Protein AF-A0A7S0FGJ4-F1 (afdb_monomer)

Organism: NCBI:txid73915

Nearest PDB structures (foldseek):
  1m94-assembly1_A  TM=7.838E-01  e=2.781E-03  Saccharomyces cerevisiae
  3vdz-assembly2_B  TM=6.943E-01  e=4.130E-03  unclassified
  4dwf-assembly2_B  TM=7.292E-01  e=1.039E-02  Homo sapiens
  2mw5-assembly1_A  TM=7.293E-01  e=1.039E-02  Homo sapiens
  5xqm-assembly1_A  TM=6.511E-01  e=1.039E-02  Caenorhabditis elegans

Sequence (110 aa):
GQPGRPARAAGALLSAMGHAVSSRRVRQTKVPTPEVRLVSGRPVEADFSAISCIADIRRQVGTALDLPPDRVGLLSSSGAEIRDCSTPRACTGLVTVHILPDPREATLAT

Solvent-accessible surface area (backbone atoms only — not comparable to full-atom values): 7109 Å² total; per-residue (Å²): 132,89,78,90,84,89,82,85,88,79,90,81,78,90,79,84,77,74,79,74,76,74,74,73,73,68,75,73,69,77,67,68,70,52,48,43,22,36,77,86,68,47,74,58,81,59,88,64,88,80,63,84,46,42,56,51,50,32,43,42,52,10,62,62,67,80,41,60,38,89,31,41,43,43,22,24,78,86,69,45,78,56,49,66,87,45,61,63,71,65,48,59,44,52,28,37,34,44,78,48,75,59,73,69,64,64,63,76,76,114

Radius of gyration: 28.16 Å; Cα contacts (8 Å, |Δi|>4): 124; chains: 1; bounding box: 67×93×24 Å

pLDDT: mean 71.95, std 17.99, range [36.09, 92.94]

Structure (mmCIF, N/CA/C/O backbone):
data_AF-A0A7S0FGJ4-F1
#
_entry.id   AF-A0A7S0FGJ4-F1
#
loop_
_atom_site.group_PDB
_atom_site.id
_atom_site.type_symbol
_atom_site.label_atom_id
_atom_site.label_alt_id
_atom_site.label_comp_id
_atom_site.label_asym_id
_atom_site.label_entity_id
_atom_site.label_seq_id
_atom_site.pdbx_PDB_ins_code
_atom_site.Cartn_x
_atom_site.Cartn_y
_atom_site.Cartn_z
_atom_site.occupancy
_atom_site.B_iso_or_equiv
_atom_site.auth_seq_id
_atom_site.auth_comp_id
_atom_site.auth_asym_id
_atom_site.auth_atom_id
_atom_site.pdbx_PDB_model_num
ATOM 1 N N . GLY A 1 1 ? 26.141 -81.359 -7.008 1.00 36.09 1 GLY A N 1
ATOM 2 C CA . GLY A 1 1 ? 26.802 -80.975 -5.753 1.00 36.09 1 GLY A CA 1
ATOM 3 C C . GLY A 1 1 ? 28.052 -80.193 -6.073 1.00 36.09 1 GLY A C 1
ATOM 4 O O . GLY A 1 1 ? 28.780 -80.675 -6.920 1.00 36.09 1 GLY A O 1
ATOM 5 N N . GLN A 1 2 ? 28.238 -79.057 -5.378 1.00 47.53 2 GLN A N 1
ATOM 6 C CA . GLN A 1 2 ? 29.512 -78.392 -5.026 1.00 47.53 2 GLN A CA 1
ATOM 7 C C . GLN A 1 2 ? 30.522 -78.044 -6.158 1.00 47.53 2 GLN A C 1
ATOM 9 O O . GLN A 1 2 ? 30.433 -78.565 -7.258 1.00 47.53 2 GLN A O 1
ATOM 14 N N . PRO A 1 3 ? 31.592 -77.270 -5.889 1.00 54.31 3 PRO A N 1
ATOM 15 C CA . PRO A 1 3 ? 31.717 -76.080 -5.028 1.00 54.31 3 PRO A CA 1
ATOM 16 C C . PRO A 1 3 ? 32.663 -74.995 -5.613 1.00 54.31 3 PRO A C 1
ATOM 18 O O . PRO A 1 3 ? 33.539 -75.300 -6.408 1.00 54.31 3 PRO A O 1
ATOM 21 N N . GLY A 1 4 ? 32.602 -73.776 -5.055 1.00 41.91 4 GLY A N 1
ATOM 22 C CA . GLY A 1 4 ? 33.768 -72.886 -4.854 1.00 41.91 4 GLY A CA 1
ATOM 23 C C . GLY A 1 4 ? 34.412 -72.269 -6.108 1.00 41.91 4 GLY A C 1
ATOM 24 O O . GLY A 1 4 ? 34.268 -72.746 -7.215 1.00 41.91 4 GLY A O 1
ATOM 25 N N . ARG A 1 5 ? 35.192 -71.195 -6.052 1.00 52.81 5 ARG A N 1
ATOM 26 C CA . ARG A 1 5 ? 35.635 -70.233 -5.030 1.00 52.81 5 ARG A CA 1
ATOM 27 C C . ARG A 1 5 ? 36.378 -69.114 -5.840 1.00 52.81 5 ARG A C 1
ATOM 29 O O . ARG A 1 5 ? 36.368 -69.176 -7.064 1.00 52.81 5 ARG A O 1
ATOM 36 N N . PRO A 1 6 ? 36.955 -68.058 -5.235 1.00 61.06 6 PRO A N 1
ATOM 37 C CA . PRO A 1 6 ? 36.854 -66.673 -5.710 1.00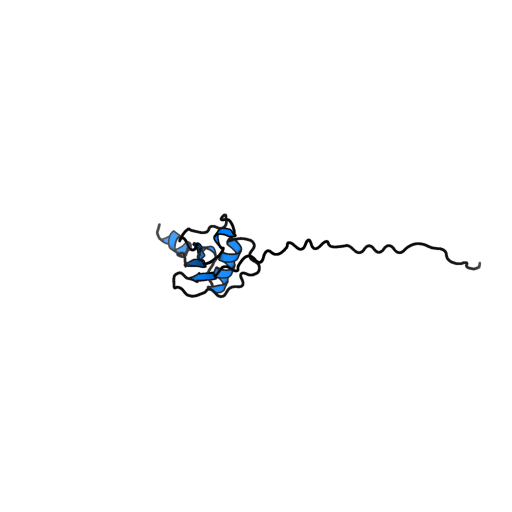 61.06 6 PRO A CA 1
ATOM 38 C C . PRO A 1 6 ? 38.142 -66.107 -6.346 1.00 61.06 6 PRO A C 1
ATOM 40 O O . PRO A 1 6 ? 39.231 -66.604 -6.080 1.00 61.06 6 PRO A O 1
ATOM 43 N N . ALA A 1 7 ? 38.042 -64.974 -7.055 1.00 50.75 7 ALA A N 1
ATOM 44 C CA . ALA A 1 7 ? 39.149 -64.023 -7.265 1.00 50.75 7 ALA A CA 1
ATOM 45 C C . ALA A 1 7 ? 38.579 -62.656 -7.703 1.00 50.75 7 ALA A C 1
ATOM 47 O O . ALA A 1 7 ? 37.896 -62.556 -8.711 1.00 50.75 7 ALA A O 1
ATOM 48 N N . ARG A 1 8 ? 38.606 -61.654 -6.817 1.00 44.62 8 ARG A N 1
ATOM 49 C CA . ARG A 1 8 ? 39.545 -60.511 -6.824 1.00 44.62 8 ARG A CA 1
ATOM 50 C C . ARG A 1 8 ? 39.386 -59.532 -8.002 1.00 44.62 8 ARG A C 1
ATOM 52 O O . ARG A 1 8 ? 39.930 -59.732 -9.073 1.00 44.62 8 ARG A O 1
ATOM 59 N N . ALA A 1 9 ? 38.699 -58.436 -7.668 1.00 48.84 9 ALA A N 1
ATOM 60 C CA . ALA A 1 9 ? 39.068 -57.029 -7.859 1.00 48.84 9 ALA A CA 1
ATOM 61 C C . ALA A 1 9 ? 39.667 -56.578 -9.201 1.00 48.84 9 ALA A C 1
ATOM 63 O O . ALA A 1 9 ? 40.822 -56.862 -9.488 1.00 48.84 9 ALA A O 1
ATOM 64 N N . ALA A 1 10 ? 38.962 -55.667 -9.875 1.00 44.50 10 ALA A N 1
ATOM 65 C CA . ALA A 1 10 ? 39.575 -54.502 -10.508 1.00 44.50 10 ALA A CA 1
ATOM 66 C C . ALA A 1 10 ? 38.501 -53.450 -10.814 1.00 44.50 10 ALA A C 1
ATOM 68 O O . ALA A 1 10 ? 37.536 -53.752 -11.501 1.00 44.50 10 ALA A O 1
ATOM 69 N N . GLY A 1 11 ? 38.711 -52.243 -10.279 1.00 39.34 11 GLY A N 1
ATOM 70 C CA . GLY A 1 11 ? 38.356 -50.953 -10.873 1.00 39.34 11 GLY A CA 1
ATOM 71 C C . GLY A 1 11 ? 36.920 -50.713 -11.341 1.00 39.34 11 GLY A C 1
ATOM 72 O O . GLY A 1 11 ? 36.474 -51.291 -12.317 1.00 39.34 11 GLY A O 1
ATOM 73 N N . ALA A 1 12 ? 36.273 -49.698 -10.773 1.00 44.88 12 ALA A N 1
ATOM 74 C CA . ALA A 1 12 ? 35.962 -48.503 -11.559 1.00 44.88 12 ALA A CA 1
ATOM 75 C C . ALA A 1 12 ? 35.233 -47.459 -10.706 1.00 44.88 12 ALA A C 1
ATOM 77 O O . ALA A 1 12 ? 34.106 -47.654 -10.272 1.00 44.88 12 ALA A O 1
ATOM 78 N N . LEU A 1 13 ? 35.932 -46.337 -10.541 1.00 46.66 13 LEU A N 1
ATOM 79 C CA . LEU A 1 13 ? 35.427 -44.981 -10.735 1.00 46.66 13 LEU A CA 1
ATOM 80 C C . LEU A 1 13 ? 34.270 -44.514 -9.841 1.00 46.66 13 LEU A C 1
ATOM 82 O O . LEU A 1 13 ? 33.091 -44.768 -10.075 1.00 46.66 13 LEU A O 1
ATOM 86 N N . LEU A 1 14 ? 34.670 -43.670 -8.885 1.00 49.66 14 LEU A N 1
ATOM 87 C CA . LEU A 1 14 ? 33.891 -42.547 -8.376 1.00 49.66 14 LEU A CA 1
ATOM 88 C C . LEU A 1 14 ? 32.995 -41.956 -9.480 1.00 49.66 14 LEU A C 1
ATOM 90 O O . LEU A 1 14 ? 33.497 -41.406 -10.457 1.00 49.66 14 LEU A O 1
ATOM 94 N N . SER A 1 15 ? 31.681 -41.971 -9.277 1.00 47.88 15 SER A N 1
ATOM 95 C CA . SER A 1 15 ? 30.788 -40.986 -9.889 1.00 47.88 15 SER A CA 1
ATOM 96 C C . SER A 1 15 ? 30.138 -40.180 -8.782 1.00 47.88 15 SER A C 1
ATOM 98 O O . SER A 1 15 ? 29.051 -40.468 -8.288 1.00 47.88 15 SER A O 1
ATOM 100 N N . ALA A 1 16 ? 30.883 -39.156 -8.377 1.00 50.88 16 ALA A N 1
ATOM 101 C CA . ALA A 1 16 ? 30.368 -38.004 -7.674 1.00 50.88 16 ALA A CA 1
ATOM 102 C C . ALA A 1 16 ? 29.411 -37.258 -8.614 1.00 50.88 16 ALA A C 1
ATOM 104 O O . ALA A 1 16 ? 29.830 -36.417 -9.402 1.00 50.88 16 ALA A O 1
ATOM 105 N N . MET A 1 17 ? 28.116 -37.549 -8.535 1.00 48.12 17 MET A N 1
ATOM 106 C CA . MET A 1 17 ? 27.091 -36.634 -9.035 1.00 48.12 17 MET A CA 1
ATOM 107 C C . MET A 1 17 ? 26.644 -35.749 -7.879 1.00 48.12 17 MET A C 1
ATOM 109 O O . MET A 1 17 ? 25.567 -35.896 -7.307 1.00 48.12 17 MET A O 1
ATOM 113 N N . GLY A 1 18 ? 27.527 -34.812 -7.531 1.00 40.94 18 GLY A N 1
ATOM 114 C CA . GLY A 1 18 ? 27.107 -33.587 -6.878 1.00 40.94 18 GLY A CA 1
ATOM 115 C C . GLY A 1 18 ? 26.194 -32.851 -7.849 1.00 40.94 18 GLY A C 1
ATOM 116 O O . GLY A 1 18 ? 26.666 -32.255 -8.815 1.00 40.94 18 GLY A O 1
ATOM 117 N N . HIS A 1 19 ? 24.886 -32.907 -7.605 1.00 41.34 19 HIS A N 1
ATOM 118 C CA . HIS A 1 19 ? 23.964 -31.924 -8.149 1.00 41.34 19 HIS A CA 1
ATOM 119 C C . HIS A 1 19 ? 24.392 -30.571 -7.586 1.00 41.34 19 HIS A C 1
ATOM 121 O O . HIS A 1 19 ? 24.003 -30.170 -6.490 1.00 41.34 19 HIS A O 1
ATOM 127 N N . ALA A 1 20 ? 25.238 -29.877 -8.343 1.00 43.50 20 ALA A N 1
ATOM 128 C CA . ALA A 1 20 ? 25.414 -28.451 -8.222 1.00 43.50 20 ALA A CA 1
ATOM 129 C C . ALA A 1 20 ? 24.065 -27.823 -8.582 1.00 43.50 20 ALA A C 1
ATOM 131 O O . ALA A 1 20 ? 23.815 -27.442 -9.725 1.00 43.50 20 ALA A O 1
ATOM 132 N N . VAL A 1 21 ? 23.175 -27.732 -7.591 1.00 48.62 21 VAL A N 1
ATOM 133 C CA . VAL A 1 21 ? 22.164 -26.686 -7.567 1.00 48.62 21 VAL A CA 1
ATOM 134 C C . VAL A 1 21 ? 22.972 -25.402 -7.599 1.00 48.62 21 VAL A C 1
ATOM 136 O O . VAL A 1 21 ? 23.505 -24.932 -6.595 1.00 48.62 21 VAL A O 1
ATOM 139 N N . SER A 1 22 ? 23.1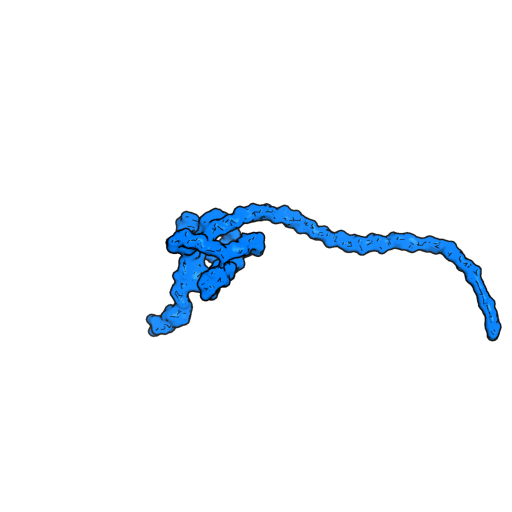54 -24.893 -8.814 1.00 40.22 22 SER A N 1
ATOM 140 C CA . SER A 1 22 ? 23.569 -23.531 -9.054 1.00 40.22 22 SER A CA 1
ATOM 141 C C . SER A 1 22 ? 22.427 -22.686 -8.516 1.00 40.22 22 SER A C 1
ATOM 143 O O . SER A 1 22 ? 21.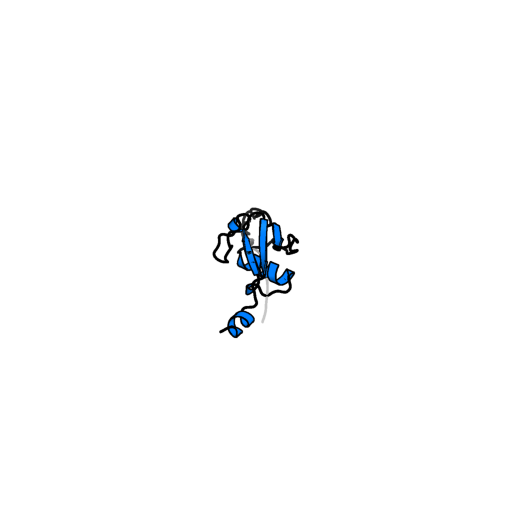504 -22.306 -9.234 1.00 40.22 22 SER A O 1
ATOM 145 N N . SER A 1 23 ? 22.463 -22.452 -7.204 1.00 43.53 23 SER A N 1
ATOM 146 C CA . SER A 1 23 ? 21.806 -21.336 -6.562 1.00 43.53 23 SER A CA 1
ATOM 147 C C . SER A 1 23 ? 22.420 -20.127 -7.232 1.00 43.53 23 SER A C 1
ATOM 149 O O . SER A 1 23 ? 23.443 -19.600 -6.790 1.00 43.53 23 SER A O 1
ATOM 151 N N . ARG A 1 24 ? 21.852 -19.753 -8.381 1.00 40.53 24 ARG A N 1
ATOM 152 C CA . ARG A 1 24 ? 22.072 -18.476 -9.026 1.00 40.53 24 ARG A CA 1
ATOM 153 C C . ARG A 1 24 ? 21.741 -17.497 -7.915 1.00 40.53 24 ARG A C 1
ATOM 155 O O . ARG A 1 24 ? 20.571 -17.249 -7.641 1.00 40.53 24 ARG A O 1
ATOM 162 N N . ARG A 1 25 ? 22.780 -17.041 -7.200 1.00 46.50 25 ARG A N 1
ATOM 163 C CA . ARG A 1 25 ? 22.734 -15.887 -6.317 1.00 46.50 25 ARG A CA 1
ATOM 164 C C . ARG A 1 25 ? 22.298 -14.780 -7.251 1.00 46.50 25 ARG A C 1
ATOM 166 O O . ARG A 1 25 ? 23.127 -14.112 -7.868 1.00 46.50 25 ARG A O 1
ATOM 173 N N . VAL A 1 26 ? 20.984 -14.636 -7.404 1.00 53.91 26 VAL A N 1
ATOM 174 C CA . VAL A 1 26 ? 20.373 -13.358 -7.685 1.00 53.91 26 VAL A CA 1
ATOM 175 C C . VAL A 1 26 ? 21.025 -12.508 -6.624 1.00 53.91 26 VAL A C 1
ATOM 177 O O . VAL A 1 26 ? 20.832 -12.744 -5.431 1.00 53.91 26 VAL A O 1
ATOM 180 N N . ARG A 1 27 ? 21.978 -11.676 -7.053 1.00 45.75 27 ARG A N 1
ATOM 181 C CA . ARG A 1 27 ? 22.485 -10.596 -6.233 1.00 45.75 27 ARG A CA 1
ATOM 182 C C . ARG A 1 27 ? 21.207 -9.911 -5.813 1.00 45.75 27 ARG A C 1
ATOM 184 O O . ARG A 1 27 ? 20.575 -9.273 -6.649 1.00 45.75 27 ARG A O 1
ATOM 191 N N . GLN A 1 28 ? 20.759 -10.212 -4.600 1.00 45.25 28 GLN A N 1
ATOM 192 C CA . GLN A 1 28 ? 19.586 -9.627 -4.006 1.00 45.25 28 GLN A CA 1
ATOM 193 C C . GLN A 1 28 ? 20.051 -8.197 -3.819 1.00 45.25 28 GLN A C 1
ATOM 195 O O . GLN A 1 28 ? 20.727 -7.858 -2.851 1.00 45.25 28 GLN A O 1
ATOM 200 N N . THR A 1 29 ? 19.890 -7.408 -4.881 1.00 43.78 29 THR A N 1
ATOM 201 C CA . THR A 1 29 ? 20.033 -5.971 -4.858 1.00 43.78 29 THR A CA 1
ATOM 202 C C . THR A 1 29 ? 19.065 -5.604 -3.773 1.00 43.78 29 THR A C 1
ATOM 204 O O . THR A 1 29 ? 17.866 -5.758 -3.984 1.00 43.78 29 THR A O 1
ATOM 207 N N . LYS A 1 30 ? 19.605 -5.333 -2.582 1.00 49.62 30 LYS A N 1
ATOM 208 C CA . LYS A 1 30 ? 18.872 -4.972 -1.381 1.00 49.62 30 LYS A CA 1
ATOM 209 C C . LYS A 1 30 ? 17.973 -3.824 -1.805 1.00 49.62 30 LYS A C 1
ATOM 211 O O . LYS A 1 30 ? 18.440 -2.691 -1.906 1.00 49.62 30 LYS A O 1
ATOM 216 N N . VAL A 1 31 ? 16.748 -4.153 -2.211 1.00 54.56 31 VAL A N 1
ATOM 217 C CA . VAL A 1 31 ? 15.775 -3.159 -2.629 1.00 54.56 31 VAL A CA 1
ATOM 218 C C . VAL A 1 31 ? 15.597 -2.333 -1.367 1.00 54.56 31 VAL A C 1
ATOM 220 O O . VAL A 1 31 ? 15.395 -2.928 -0.304 1.00 54.56 31 VAL A O 1
ATOM 223 N N . PRO A 1 32 ? 15.831 -1.013 -1.423 1.00 62.38 32 PRO A N 1
ATOM 224 C CA . PRO A 1 32 ? 15.685 -0.186 -0.243 1.00 62.38 32 PRO A CA 1
ATOM 225 C C . PRO A 1 32 ? 14.289 -0.441 0.315 1.00 62.38 32 PRO A C 1
ATOM 227 O O . PRO A 1 32 ? 13.305 -0.316 -0.415 1.00 62.38 32 PRO A O 1
ATOM 230 N N . THR A 1 33 ? 14.238 -0.894 1.566 1.00 67.62 33 THR A N 1
ATOM 231 C CA . THR A 1 33 ? 12.988 -1.230 2.236 1.00 67.62 33 THR A CA 1
ATOM 232 C C . THR A 1 33 ? 12.083 0.001 2.178 1.00 67.62 33 THR A C 1
ATOM 234 O O . THR A 1 33 ? 12.532 1.075 2.590 1.00 67.62 33 THR A O 1
ATOM 237 N N . PRO A 1 34 ? 10.865 -0.104 1.621 1.00 75.75 34 PRO A N 1
ATOM 238 C CA . PRO A 1 34 ? 9.940 1.019 1.586 1.00 75.75 34 PRO A CA 1
ATOM 239 C C . PRO A 1 34 ? 9.622 1.483 3.009 1.00 75.75 34 PRO A C 1
ATOM 241 O O . PRO A 1 34 ? 9.347 0.663 3.885 1.00 75.75 34 PRO A O 1
ATOM 244 N N . GLU A 1 35 ? 9.631 2.794 3.236 1.00 85.25 35 GLU A N 1
ATOM 245 C CA . GLU A 1 35 ? 9.088 3.373 4.463 1.00 85.25 35 GLU A CA 1
ATOM 246 C C . GLU A 1 35 ? 7.580 3.507 4.267 1.00 85.25 35 GLU A C 1
ATOM 248 O O . GLU A 1 35 ? 7.111 4.390 3.550 1.00 85.25 35 GLU A O 1
ATOM 253 N N . VAL A 1 36 ? 6.812 2.595 4.856 1.00 86.31 36 VAL A N 1
ATOM 254 C CA . VAL A 1 36 ? 5.357 2.570 4.698 1.00 86.31 36 VAL A CA 1
ATOM 255 C C . VAL A 1 36 ? 4.693 3.239 5.894 1.00 86.31 36 VAL A C 1
ATOM 257 O O . VAL A 1 36 ? 4.921 2.864 7.046 1.00 86.31 36 VAL A O 1
ATOM 260 N N . ARG A 1 37 ? 3.858 4.245 5.631 1.00 89.56 37 ARG A N 1
ATOM 261 C CA . ARG A 1 37 ? 3.168 5.026 6.666 1.00 89.56 37 ARG A CA 1
ATOM 262 C C . ARG A 1 37 ? 1.713 5.223 6.307 1.00 89.56 37 ARG A C 1
ATOM 264 O O . ARG A 1 37 ? 1.389 5.433 5.149 1.00 89.56 37 ARG A O 1
ATOM 271 N N . LEU A 1 38 ? 0.838 5.234 7.298 1.00 87.12 38 LEU A N 1
ATOM 272 C CA . LEU A 1 38 ? -0.542 5.673 7.129 1.00 87.12 38 LEU A CA 1
ATOM 273 C C . LEU A 1 38 ? -0.599 7.162 6.765 1.00 87.12 38 LEU A C 1
ATOM 275 O O . LEU A 1 38 ? 0.287 7.935 7.130 1.00 87.12 38 LEU A O 1
ATOM 279 N N . VAL A 1 39 ? -1.698 7.589 6.142 1.00 86.00 39 VAL A N 1
ATOM 280 C CA . VAL A 1 39 ? -2.020 9.013 5.924 1.00 86.00 39 VAL A CA 1
ATOM 281 C C . VAL A 1 39 ? -2.040 9.817 7.232 1.00 86.00 39 VAL A C 1
ATOM 283 O O . VAL A 1 39 ? -1.755 11.009 7.241 1.00 86.00 39 VAL A O 1
ATOM 286 N N . SER A 1 40 ? -2.286 9.150 8.365 1.00 83.12 40 SER A N 1
ATOM 287 C CA . SER A 1 40 ? -2.178 9.724 9.712 1.00 83.12 40 SER A CA 1
ATOM 288 C C . SER A 1 40 ? -0.732 9.967 10.177 1.00 83.12 40 SER A C 1
ATOM 290 O O . SER A 1 40 ? -0.517 10.428 11.295 1.00 83.12 40 SER A O 1
ATOM 292 N N . GLY A 1 41 ? 0.269 9.620 9.362 1.00 81.75 41 GLY A N 1
ATOM 293 C CA . GLY A 1 41 ? 1.696 9.736 9.662 1.00 81.75 41 GLY A CA 1
ATOM 294 C C . GLY A 1 41 ? 2.264 8.596 10.512 1.00 81.75 41 GLY A C 1
ATOM 295 O O . GLY A 1 41 ? 3.475 8.561 10.750 1.00 81.75 41 GLY A O 1
ATOM 296 N N . ARG A 1 42 ? 1.438 7.645 10.963 1.00 85.06 42 ARG A N 1
ATOM 297 C CA . ARG A 1 42 ? 1.896 6.492 11.754 1.00 85.06 42 ARG A CA 1
ATOM 298 C C . ARG A 1 42 ? 2.623 5.473 10.865 1.00 85.06 42 ARG A C 1
ATOM 300 O O . ARG A 1 42 ? 2.102 5.163 9.794 1.00 85.06 42 ARG A O 1
ATOM 307 N N . PRO A 1 43 ? 3.797 4.958 11.267 1.00 86.62 43 PRO A N 1
ATOM 308 C CA . PRO A 1 43 ? 4.463 3.891 10.527 1.00 86.62 43 PRO A CA 1
ATOM 309 C C . PRO A 1 43 ? 3.639 2.599 10.578 1.00 86.62 43 PRO A C 1
ATOM 311 O O . PRO A 1 43 ? 2.961 2.336 11.571 1.00 86.62 43 PRO A O 1
ATOM 314 N N . VAL A 1 44 ? 3.694 1.813 9.504 1.00 86.62 44 VAL A N 1
ATOM 315 C CA . VAL A 1 44 ? 3.110 0.468 9.454 1.00 86.62 44 VAL A CA 1
ATOM 316 C C . VAL A 1 44 ? 4.218 -0.541 9.730 1.00 86.62 44 VAL A C 1
ATOM 318 O O . VAL A 1 44 ? 5.179 -0.634 8.967 1.00 86.62 44 VAL A O 1
ATOM 321 N N . GLU A 1 45 ? 4.090 -1.292 10.820 1.00 83.00 45 GLU A N 1
ATOM 322 C CA . GLU A 1 45 ? 5.036 -2.351 11.174 1.00 83.00 45 GLU A CA 1
ATOM 323 C C . GLU A 1 45 ? 4.728 -3.613 10.359 1.00 83.00 45 GLU A C 1
ATOM 325 O O . GLU A 1 45 ? 3.836 -4.388 10.693 1.00 83.00 45 GLU A O 1
ATOM 330 N N . ALA A 1 46 ? 5.451 -3.806 9.255 1.00 81.56 46 ALA A N 1
ATOM 331 C CA . ALA A 1 46 ? 5.338 -4.987 8.405 1.00 81.56 46 ALA A CA 1
ATOM 332 C C . ALA A 1 46 ? 6.702 -5.385 7.819 1.00 81.56 46 ALA A C 1
ATOM 334 O O . ALA A 1 46 ? 7.571 -4.541 7.590 1.00 81.56 46 ALA A O 1
ATOM 335 N N . ASP A 1 47 ? 6.897 -6.687 7.582 1.00 80.62 47 ASP A N 1
ATOM 336 C CA . ASP A 1 47 ? 8.158 -7.207 7.045 1.00 80.62 47 ASP A CA 1
ATOM 337 C C . ASP A 1 47 ? 8.216 -7.108 5.521 1.00 80.62 47 ASP A C 1
ATOM 339 O O . ASP A 1 47 ? 7.835 -8.015 4.788 1.00 80.62 47 ASP A O 1
ATOM 343 N N . PHE A 1 48 ? 8.787 -6.014 5.042 1.00 78.19 48 PHE A N 1
ATOM 344 C CA . PHE A 1 48 ? 8.909 -5.724 3.618 1.00 78.19 48 PHE A CA 1
ATOM 345 C C . PHE A 1 48 ? 10.110 -6.404 2.927 1.00 78.19 48 PHE A C 1
ATOM 347 O O . PHE A 1 48 ? 10.436 -6.105 1.776 1.00 78.19 48 PHE A O 1
ATOM 354 N N . SER A 1 49 ? 10.783 -7.326 3.619 1.00 70.94 49 SER A N 1
ATOM 355 C CA . SER A 1 49 ? 12.063 -7.919 3.213 1.00 70.94 49 SER A CA 1
ATOM 356 C C . SER A 1 49 ? 11.961 -8.877 2.016 1.00 70.94 49 SER A C 1
ATOM 358 O O . SER A 1 49 ? 12.942 -9.074 1.296 1.00 70.94 49 SER A O 1
ATOM 360 N N . ALA A 1 50 ? 10.782 -9.464 1.785 1.00 69.19 50 ALA A N 1
ATOM 361 C CA . ALA A 1 50 ? 10.535 -10.476 0.751 1.00 69.19 50 ALA A CA 1
ATOM 362 C C . ALA A 1 50 ? 9.567 -10.019 -0.359 1.00 69.19 50 ALA A C 1
ATOM 364 O O . ALA A 1 50 ? 8.956 -10.845 -1.038 1.00 69.19 50 ALA A O 1
ATOM 365 N N . ILE A 1 51 ? 9.409 -8.710 -0.557 1.00 73.94 51 ILE A N 1
ATOM 366 C CA . ILE A 1 51 ? 8.452 -8.184 -1.533 1.00 73.94 51 ILE A CA 1
ATOM 367 C C . ILE A 1 51 ? 8.960 -8.365 -2.955 1.00 73.94 51 ILE A C 1
ATOM 369 O O . ILE A 1 51 ? 10.015 -7.849 -3.327 1.00 73.94 51 ILE A O 1
ATOM 373 N N . SER A 1 52 ? 8.145 -9.035 -3.769 1.00 71.25 52 SER A N 1
ATOM 374 C CA . SER A 1 52 ? 8.394 -9.196 -5.203 1.00 71.25 52 SER A CA 1
ATOM 375 C C . SER A 1 52 ? 7.488 -8.306 -6.059 1.00 71.25 52 SER A C 1
ATOM 377 O O . SER A 1 52 ? 7.871 -7.931 -7.168 1.00 71.25 52 SER A O 1
ATOM 379 N N . CYS A 1 53 ? 6.306 -7.930 -5.559 1.00 79.44 53 CYS A N 1
ATOM 380 C CA . CYS A 1 53 ? 5.353 -7.074 -6.268 1.00 79.44 53 CYS A CA 1
ATOM 381 C C . CYS A 1 53 ? 4.551 -6.160 -5.324 1.00 79.44 53 CYS A C 1
ATOM 383 O O . CYS A 1 53 ? 4.531 -6.343 -4.110 1.00 79.44 53 CYS A O 1
ATOM 385 N N . ILE A 1 54 ? 3.851 -5.172 -5.888 1.00 84.56 54 ILE A N 1
ATOM 386 C CA . ILE A 1 54 ? 3.044 -4.210 -5.117 1.00 84.56 54 ILE A CA 1
ATOM 387 C C . ILE A 1 54 ? 1.895 -4.892 -4.358 1.00 84.56 54 ILE A C 1
ATOM 389 O O . ILE A 1 54 ? 1.572 -4.499 -3.236 1.00 84.56 54 ILE A O 1
ATOM 393 N N . ALA A 1 55 ? 1.326 -5.957 -4.926 1.00 86.06 55 ALA A N 1
ATOM 394 C CA . ALA A 1 55 ? 0.274 -6.725 -4.272 1.00 86.06 55 ALA A CA 1
ATOM 395 C C . ALA A 1 55 ? 0.751 -7.350 -2.945 1.00 86.06 55 ALA A C 1
ATOM 397 O O . ALA A 1 55 ? -0.016 -7.402 -1.983 1.00 86.06 55 ALA A O 1
ATOM 398 N N . ASP A 1 56 ? 2.025 -7.758 -2.849 1.00 86.19 56 ASP A N 1
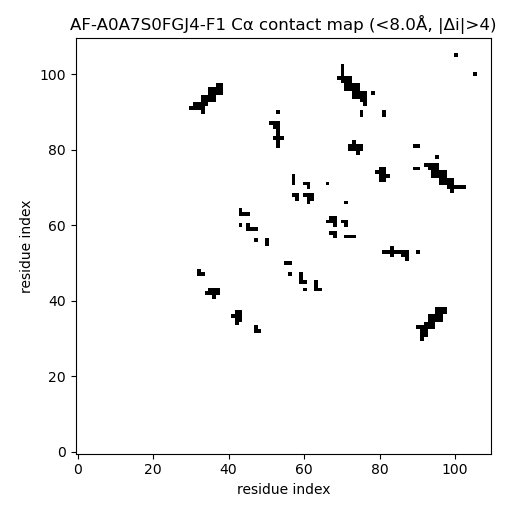ATOM 399 C CA . ASP A 1 56 ? 2.599 -8.254 -1.593 1.00 86.19 56 ASP A CA 1
ATOM 400 C C . ASP A 1 56 ? 2.668 -7.146 -0.530 1.00 86.19 56 ASP A C 1
ATOM 402 O O . ASP A 1 56 ? 2.338 -7.412 0.626 1.00 86.19 56 ASP A O 1
ATOM 406 N N . ILE A 1 57 ? 3.019 -5.906 -0.913 1.00 85.94 57 ILE A N 1
ATOM 407 C CA . ILE A 1 57 ? 3.006 -4.740 -0.005 1.00 85.94 57 ILE A CA 1
ATOM 408 C C . ILE A 1 57 ? 1.595 -4.528 0.532 1.00 85.94 57 ILE A C 1
ATOM 410 O O . ILE A 1 57 ? 1.403 -4.473 1.743 1.00 85.94 57 ILE A O 1
ATOM 414 N N . ARG A 1 58 ? 0.595 -4.443 -0.356 1.00 88.00 58 ARG A N 1
ATOM 415 C CA . ARG A 1 58 ? -0.807 -4.240 0.045 1.00 88.00 58 ARG A CA 1
ATOM 416 C C . ARG A 1 58 ? -1.291 -5.337 0.976 1.00 88.00 58 ARG A C 1
ATOM 418 O O . ARG A 1 58 ? -1.941 -5.035 1.971 1.00 88.00 58 ARG A O 1
ATOM 425 N N . ARG A 1 59 ? -0.944 -6.594 0.688 1.00 88.38 59 ARG A N 1
ATOM 426 C CA . ARG A 1 59 ? -1.293 -7.731 1.545 1.00 88.38 59 ARG A CA 1
ATOM 427 C C . ARG A 1 59 ? -0.655 -7.610 2.924 1.00 88.38 59 ARG A C 1
ATOM 429 O O . ARG A 1 59 ? -1.358 -7.763 3.911 1.00 88.38 59 ARG A O 1
ATOM 436 N N . GLN A 1 60 ? 0.641 -7.318 3.004 1.00 88.69 60 GLN A N 1
ATOM 437 C CA . GLN A 1 60 ? 1.334 -7.188 4.288 1.00 88.69 60 GLN A CA 1
ATOM 438 C C . GLN A 1 60 ? 0.829 -6.003 5.109 1.00 88.69 60 GLN A C 1
ATOM 440 O O . GLN A 1 60 ? 0.619 -6.139 6.309 1.00 88.69 60 GLN A O 1
ATOM 445 N N . VAL A 1 61 ? 0.583 -4.865 4.461 1.00 89.69 61 VAL A N 1
ATOM 446 C CA . VAL A 1 61 ? -0.030 -3.694 5.094 1.00 89.69 61 VAL A CA 1
ATOM 447 C C . VAL A 1 61 ? -1.441 -4.021 5.577 1.00 89.69 61 VAL A C 1
ATOM 449 O O . VAL A 1 61 ? -1.786 -3.678 6.701 1.00 89.69 61 VAL A O 1
ATOM 452 N N . GLY A 1 62 ? -2.239 -4.720 4.767 1.00 89.75 62 GLY A N 1
ATOM 453 C CA . GLY A 1 62 ? -3.563 -5.197 5.160 1.00 89.75 62 GLY A CA 1
ATOM 454 C C . GLY A 1 62 ? -3.499 -6.086 6.396 1.00 89.75 62 GLY A C 1
ATOM 455 O O . GLY A 1 62 ? -4.167 -5.805 7.382 1.00 89.75 62 GLY A O 1
ATOM 456 N N . THR A 1 63 ? -2.614 -7.085 6.403 1.00 89.69 63 THR A N 1
ATOM 457 C CA . THR A 1 63 ? -2.385 -7.943 7.575 1.00 89.69 63 THR A CA 1
ATOM 458 C C . THR A 1 63 ? -1.952 -7.147 8.806 1.00 89.69 63 THR A C 1
ATOM 460 O O . THR A 1 63 ? -2.473 -7.392 9.887 1.00 89.69 63 THR A O 1
ATOM 463 N N . ALA A 1 64 ? -1.048 -6.176 8.662 1.00 88.88 64 ALA A N 1
ATOM 464 C CA . ALA A 1 64 ? -0.591 -5.347 9.778 1.00 88.88 64 ALA A CA 1
ATOM 465 C C . ALA A 1 64 ? -1.692 -4.433 10.348 1.00 88.88 64 ALA A C 1
ATOM 467 O O . ALA A 1 64 ? -1.637 -4.056 11.516 1.00 88.88 64 ALA A O 1
ATOM 468 N N . LEU A 1 65 ? -2.684 -4.071 9.532 1.00 87.38 65 LEU A N 1
ATOM 469 C CA . LEU A 1 65 ? -3.803 -3.209 9.917 1.00 87.38 65 LEU A CA 1
ATOM 470 C C . LEU A 1 65 ? -5.094 -3.981 10.224 1.00 87.38 65 LEU A C 1
ATOM 472 O O . LEU A 1 65 ? -6.106 -3.343 10.497 1.00 87.38 65 LEU A O 1
ATOM 476 N N . ASP A 1 66 ? -5.068 -5.316 10.164 1.00 89.06 66 ASP A N 1
ATOM 477 C CA . ASP A 1 66 ? -6.251 -6.186 10.246 1.00 89.06 66 ASP A CA 1
ATOM 478 C C . ASP A 1 66 ? -7.343 -5.822 9.213 1.00 89.06 66 ASP A C 1
ATOM 480 O O . ASP A 1 66 ? -8.544 -5.847 9.470 1.00 89.06 66 ASP A O 1
ATOM 484 N N . LEU A 1 67 ? -6.913 -5.439 8.007 1.00 88.44 67 LEU A N 1
ATOM 485 C CA . LEU A 1 67 ? -7.776 -5.025 6.904 1.00 88.44 67 LEU A CA 1
ATOM 486 C C . LEU A 1 67 ? -7.559 -5.900 5.663 1.00 88.44 67 LEU A C 1
ATOM 488 O O . LEU A 1 67 ? -6.435 -6.320 5.373 1.00 88.44 67 LEU A O 1
ATOM 492 N N . PRO A 1 68 ? -8.611 -6.138 4.859 1.00 87.25 68 PRO A N 1
ATOM 493 C CA . PRO A 1 68 ? -8.441 -6.778 3.565 1.00 87.25 68 PRO A CA 1
ATOM 494 C C . PRO A 1 68 ? -7.611 -5.878 2.630 1.00 87.25 68 PRO A C 1
ATOM 496 O O . PRO A 1 68 ? -7.750 -4.653 2.672 1.00 87.25 68 PRO A O 1
ATOM 499 N N . PRO A 1 69 ? -6.778 -6.453 1.744 1.00 86.38 69 PRO A N 1
ATOM 500 C CA . PRO A 1 69 ? -5.913 -5.684 0.845 1.00 86.38 69 PRO A CA 1
ATOM 501 C C . PRO A 1 69 ? -6.697 -4.768 -0.108 1.00 86.38 69 PRO A C 1
ATOM 503 O O . PRO A 1 69 ? -6.194 -3.715 -0.499 1.00 86.38 69 PRO A O 1
ATOM 506 N N . ASP A 1 70 ? -7.941 -5.111 -0.451 1.00 85.94 70 ASP A N 1
ATOM 507 C CA . ASP A 1 70 ? -8.854 -4.261 -1.232 1.00 85.94 70 ASP A CA 1
ATOM 508 C C . ASP A 1 70 ? -9.226 -2.956 -0.525 1.00 85.94 70 ASP A C 1
ATOM 510 O O . ASP A 1 70 ? -9.539 -1.968 -1.180 1.00 85.94 70 ASP A O 1
ATOM 514 N N . ARG A 1 71 ? -9.124 -2.920 0.807 1.00 87.38 71 ARG A N 1
ATOM 515 C CA . ARG A 1 71 ? -9.312 -1.705 1.605 1.00 87.38 71 ARG A CA 1
ATOM 516 C C . ARG A 1 71 ? -8.024 -0.920 1.821 1.00 87.38 71 ARG A C 1
ATOM 518 O O . ARG A 1 71 ? -8.036 0.079 2.531 1.00 87.38 71 ARG A O 1
ATOM 525 N N . VAL A 1 72 ? -6.917 -1.346 1.220 1.00 90.31 72 VAL A N 1
ATOM 526 C CA . VAL A 1 72 ? -5.607 -0.711 1.358 1.00 90.31 72 VAL A CA 1
ATOM 527 C C . VAL A 1 72 ? -5.210 -0.086 0.029 1.00 90.31 72 VAL A C 1
ATOM 529 O O . VAL A 1 72 ? -4.862 -0.786 -0.925 1.00 90.31 72 VAL A O 1
ATOM 532 N N . GLY A 1 73 ? -5.225 1.243 -0.012 1.00 90.94 73 GLY A N 1
ATOM 533 C CA . GLY A 1 73 ? -4.686 2.033 -1.108 1.00 90.94 73 GLY A CA 1
ATOM 534 C C . GLY A 1 73 ? -3.265 2.506 -0.807 1.00 90.94 73 GLY A C 1
ATOM 535 O O . GLY A 1 73 ? -2.945 2.879 0.324 1.00 90.94 73 GLY A O 1
ATOM 536 N N . LEU A 1 74 ? -2.406 2.501 -1.827 1.00 91.31 74 LEU A N 1
ATOM 537 C CA . LEU A 1 74 ? -1.014 2.940 -1.731 1.00 91.31 74 LEU A CA 1
ATOM 538 C C . LEU A 1 74 ? -0.790 4.186 -2.584 1.00 91.31 74 LEU A C 1
ATOM 540 O O . LEU A 1 74 ? -1.208 4.244 -3.739 1.00 91.31 74 LEU A O 1
ATOM 544 N N . LEU A 1 75 ? -0.085 5.161 -2.024 1.00 91.94 75 LEU A N 1
ATOM 545 C CA . LEU A 1 75 ? 0.357 6.374 -2.698 1.00 91.94 75 LEU A CA 1
ATOM 546 C C . LEU A 1 75 ? 1.881 6.457 -2.646 1.00 91.94 75 LEU A C 1
ATOM 548 O O . LEU A 1 75 ? 2.500 6.137 -1.629 1.00 91.94 75 LEU A O 1
ATOM 552 N N . SER A 1 76 ? 2.486 6.912 -3.734 1.00 89.50 76 SER A N 1
ATOM 553 C CA . SER A 1 76 ? 3.902 7.263 -3.765 1.00 89.50 76 SER A CA 1
ATOM 554 C C . SER A 1 76 ? 4.166 8.550 -2.983 1.00 89.50 76 SER A C 1
ATOM 556 O O . SER A 1 76 ? 3.251 9.307 -2.654 1.00 89.50 76 SER A O 1
ATOM 558 N N . SER A 1 77 ? 5.442 8.864 -2.772 1.00 85.25 77 SER A N 1
ATOM 559 C CA . SER A 1 77 ? 5.878 10.144 -2.204 1.00 85.25 77 SER A CA 1
ATOM 560 C C . SER A 1 77 ? 5.420 11.374 -3.001 1.00 85.25 77 SER A C 1
ATOM 562 O O . SER A 1 77 ? 5.348 12.465 -2.443 1.00 85.25 77 SER A O 1
ATOM 564 N N . SER A 1 78 ? 5.084 11.217 -4.286 1.00 87.00 78 SER A N 1
ATOM 565 C CA . SER A 1 78 ? 4.514 12.281 -5.122 1.00 87.00 78 SER A CA 1
ATOM 566 C C . SER A 1 78 ? 2.985 12.370 -5.036 1.00 87.00 78 SER A C 1
ATOM 568 O O . SER A 1 78 ? 2.390 13.159 -5.764 1.00 87.00 78 SER A O 1
ATOM 570 N N . GLY A 1 79 ? 2.341 11.531 -4.218 1.00 86.81 79 GLY A N 1
ATOM 571 C CA . GLY A 1 79 ? 0.885 11.426 -4.114 1.00 86.81 79 GLY A CA 1
ATOM 572 C C . GLY A 1 79 ? 0.220 10.650 -5.255 1.00 86.81 79 GLY A C 1
ATOM 573 O O . GLY A 1 79 ? -1.000 10.692 -5.378 1.00 86.81 79 GLY A O 1
ATOM 574 N N . ALA A 1 80 ? 0.987 9.952 -6.099 1.00 89.38 80 ALA A N 1
ATOM 575 C CA . ALA A 1 80 ? 0.425 9.159 -7.191 1.00 89.38 80 ALA A CA 1
ATOM 576 C C . ALA A 1 80 ? -0.029 7.784 -6.687 1.00 89.38 80 ALA A C 1
ATOM 578 O O . ALA A 1 80 ? 0.686 7.139 -5.920 1.00 89.38 80 ALA A O 1
ATOM 579 N N . GLU A 1 81 ? -1.188 7.317 -7.149 1.00 90.38 81 GLU A N 1
ATOM 580 C CA . GLU A 1 81 ? -1.699 5.985 -6.818 1.00 90.38 81 GLU A CA 1
ATOM 581 C C . GLU A 1 81 ? -0.776 4.888 -7.359 1.00 90.38 81 GLU A C 1
ATOM 583 O O . GLU A 1 81 ? -0.451 4.850 -8.550 1.00 90.38 81 GL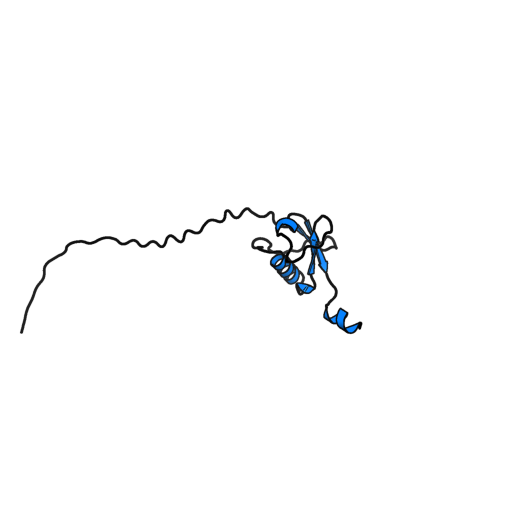U A O 1
ATOM 588 N N . ILE A 1 82 ? -0.365 3.983 -6.471 1.00 89.81 82 ILE A N 1
ATOM 589 C CA . ILE A 1 82 ? 0.425 2.807 -6.817 1.00 89.81 82 ILE A CA 1
ATOM 590 C C . ILE A 1 82 ? -0.526 1.621 -6.933 1.00 89.81 82 ILE A C 1
ATOM 592 O O . ILE A 1 82 ? -1.134 1.188 -5.954 1.00 89.81 82 ILE A O 1
ATOM 596 N N . ARG A 1 83 ? -0.628 1.081 -8.145 1.00 88.12 83 ARG A N 1
ATOM 597 C CA . ARG A 1 83 ? -1.458 -0.080 -8.470 1.00 88.12 83 ARG A CA 1
ATOM 598 C C . ARG A 1 83 ? -0.628 -1.352 -8.470 1.00 88.12 83 ARG A C 1
ATOM 600 O O . ARG A 1 83 ? 0.594 -1.312 -8.583 1.00 88.12 83 ARG A O 1
ATO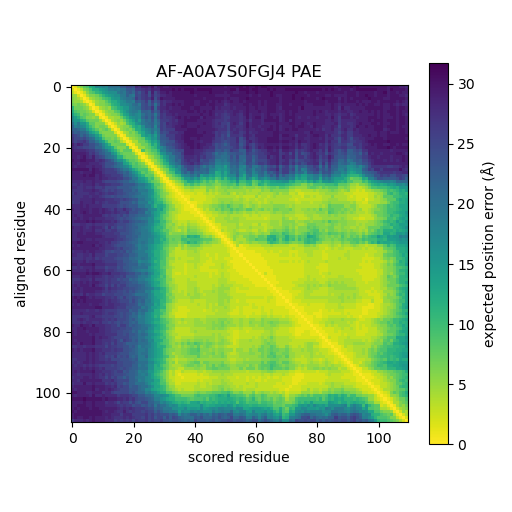M 607 N N . ASP A 1 84 ? -1.297 -2.498 -8.454 1.00 84.69 84 ASP A N 1
ATOM 608 C CA . ASP A 1 84 ? -0.624 -3.803 -8.497 1.00 84.69 84 ASP A CA 1
ATOM 609 C C . ASP A 1 84 ? 0.220 -3.992 -9.769 1.00 84.69 84 ASP A C 1
ATOM 611 O O . ASP A 1 84 ? 1.254 -4.657 -9.746 1.00 84.69 84 ASP A O 1
ATOM 615 N N . CYS A 1 85 ? -0.196 -3.360 -10.871 1.00 83.06 85 CYS A N 1
ATOM 616 C CA . CYS A 1 85 ? 0.524 -3.336 -12.143 1.00 83.06 85 CYS A CA 1
ATOM 617 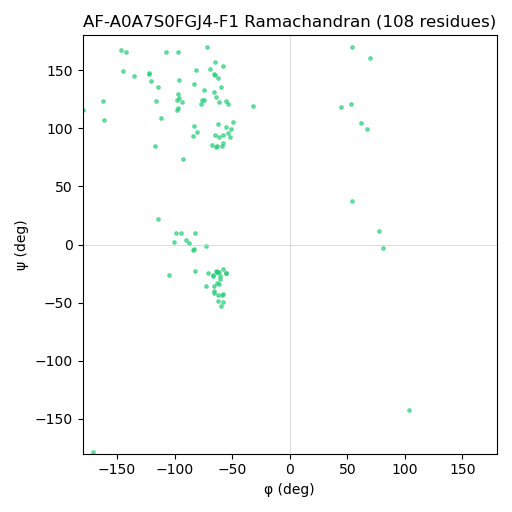C C . CYS A 1 85 ? 1.637 -2.273 -12.217 1.00 83.06 85 CYS A C 1
ATOM 619 O O . CYS A 1 85 ? 2.351 -2.204 -13.220 1.00 83.06 85 CYS A O 1
ATOM 621 N N . SER A 1 86 ? 1.800 -1.433 -11.191 1.00 83.38 86 SER A N 1
ATOM 622 C CA . SER A 1 86 ? 2.881 -0.453 -11.134 1.00 83.38 86 SER A CA 1
ATOM 623 C C . SER A 1 86 ? 4.231 -1.143 -10.954 1.00 83.38 86 SER A C 1
ATOM 625 O O . SER A 1 86 ? 4.355 -2.205 -10.346 1.00 83.38 86 SER A O 1
ATOM 627 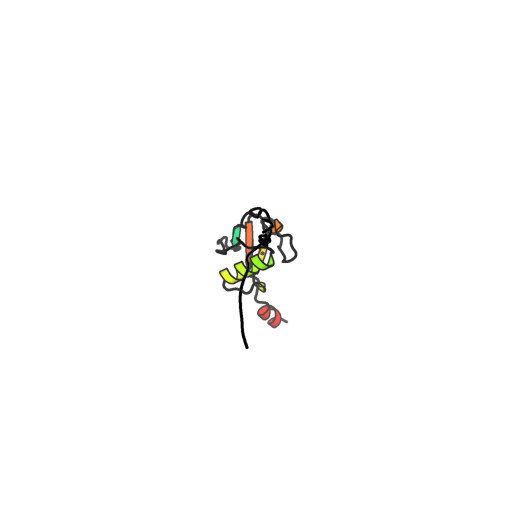N N . THR A 1 87 ? 5.288 -0.514 -11.471 1.00 80.06 87 THR A N 1
ATOM 628 C CA . THR A 1 87 ? 6.642 -1.042 -11.279 1.00 80.06 87 THR A CA 1
ATOM 629 C C . THR A 1 87 ? 6.995 -1.063 -9.785 1.00 80.06 87 THR A C 1
ATOM 631 O O . THR A 1 87 ? 6.676 -0.094 -9.096 1.00 80.06 87 THR A O 1
ATOM 634 N N . PRO A 1 88 ? 7.731 -2.070 -9.275 1.00 74.56 88 PRO A N 1
ATOM 635 C CA . PRO A 1 88 ? 8.180 -2.108 -7.876 1.00 74.56 88 PRO A CA 1
ATOM 636 C C . PRO A 1 88 ? 8.970 -0.862 -7.458 1.00 74.56 88 PRO A C 1
ATOM 638 O O . PRO A 1 88 ? 8.991 -0.475 -6.293 1.00 74.56 88 PRO A O 1
ATOM 641 N N . ARG A 1 89 ? 9.584 -0.187 -8.437 1.00 76.75 89 ARG A N 1
ATOM 642 C CA . ARG A 1 89 ? 10.293 1.078 -8.252 1.00 76.75 89 ARG A CA 1
ATOM 643 C C . ARG A 1 89 ? 9.379 2.222 -7.798 1.00 76.75 89 ARG A C 1
ATOM 645 O O . ARG A 1 89 ? 9.858 3.150 -7.167 1.00 76.75 89 ARG A O 1
ATOM 652 N N . ALA A 1 90 ? 8.076 2.156 -8.066 1.00 78.81 90 ALA A N 1
ATOM 653 C CA . ALA A 1 90 ? 7.110 3.131 -7.559 1.00 78.81 90 ALA A CA 1
ATOM 654 C C . ALA A 1 90 ? 7.005 3.110 -6.024 1.00 78.81 90 ALA A C 1
ATOM 656 O O . ALA A 1 90 ? 6.644 4.119 -5.426 1.00 78.81 90 ALA A O 1
ATOM 657 N N . CYS A 1 91 ? 7.374 1.991 -5.392 1.00 74.44 91 CYS A N 1
ATOM 658 C CA . CYS A 1 91 ? 7.429 1.849 -3.941 1.00 74.44 91 CYS A CA 1
ATOM 659 C C . CYS A 1 91 ? 8.816 2.111 -3.350 1.00 74.44 91 CYS A C 1
ATOM 661 O O . CYS A 1 91 ? 9.023 1.840 -2.176 1.00 74.44 91 CYS A O 1
ATOM 663 N N . THR A 1 92 ? 9.791 2.629 -4.100 1.00 78.38 92 THR A N 1
ATOM 664 C CA . THR A 1 92 ? 11.073 2.993 -3.477 1.00 78.38 92 THR A CA 1
ATOM 665 C C . THR A 1 92 ? 10.929 4.305 -2.710 1.00 78.38 92 THR A C 1
ATOM 667 O O . THR A 1 92 ? 10.628 5.332 -3.316 1.00 78.38 92 THR A O 1
ATOM 670 N N . GLY A 1 93 ? 11.195 4.284 -1.402 1.00 81.88 93 GLY A N 1
ATOM 671 C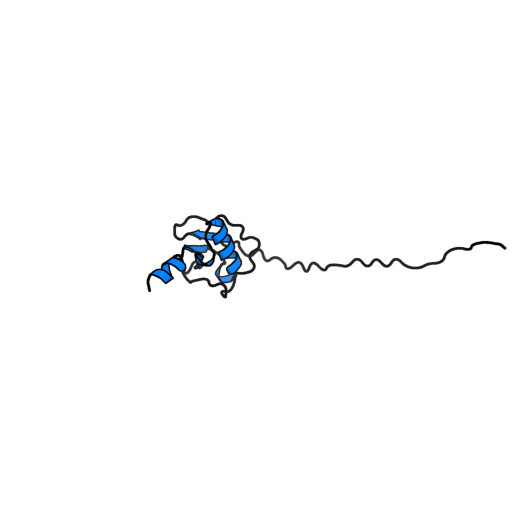 CA . GLY A 1 93 ? 11.113 5.460 -0.528 1.00 81.88 93 GLY A CA 1
ATOM 672 C C . GLY A 1 93 ? 9.857 5.462 0.346 1.00 81.88 93 GLY A C 1
ATOM 673 O O . GLY A 1 93 ? 9.457 4.411 0.841 1.00 81.88 93 GLY A O 1
ATOM 674 N N . LEU A 1 94 ? 9.267 6.644 0.555 1.00 85.81 94 LEU A N 1
ATOM 675 C CA . LEU A 1 94 ? 8.045 6.813 1.344 1.00 85.81 94 LEU A CA 1
ATOM 676 C C . LEU A 1 94 ? 6.817 6.355 0.547 1.00 85.81 94 LEU A C 1
ATOM 678 O O . LEU A 1 94 ? 6.550 6.875 -0.539 1.00 85.81 94 LEU A O 1
ATOM 682 N N . VAL A 1 95 ? 6.053 5.433 1.125 1.00 89.75 95 VAL A N 1
ATOM 683 C CA . VAL A 1 95 ? 4.751 4.984 0.626 1.00 89.75 95 VAL A CA 1
ATOM 684 C C . VAL A 1 95 ? 3.689 5.358 1.649 1.00 89.75 95 VAL A C 1
ATOM 686 O O . VAL A 1 95 ? 3.765 4.966 2.815 1.00 89.75 95 VAL A O 1
ATOM 689 N N . THR A 1 96 ? 2.686 6.112 1.214 1.00 92.94 96 THR A N 1
ATOM 690 C CA . THR A 1 96 ? 1.559 6.499 2.061 1.00 92.94 96 THR A CA 1
ATOM 691 C C . THR A 1 96 ? 0.383 5.557 1.844 1.00 92.94 96 THR A C 1
ATOM 693 O O . THR A 1 96 ? -0.083 5.359 0.728 1.00 92.94 96 THR A O 1
ATOM 696 N N . VAL A 1 97 ? -0.116 4.987 2.929 1.00 92.19 97 VAL A N 1
ATOM 697 C CA . VAL A 1 97 ? -1.256 4.081 2.967 1.00 92.19 97 VAL A CA 1
ATOM 698 C C . VAL A 1 97 ? -2.505 4.871 3.326 1.00 92.19 97 VAL A C 1
ATOM 700 O O . VAL A 1 97 ? -2.532 5.581 4.334 1.00 92.19 97 VAL A O 1
ATOM 703 N N . HIS A 1 98 ? -3.561 4.706 2.541 1.00 91.12 98 HIS A N 1
ATOM 704 C CA . HIS A 1 98 ? -4.896 5.186 2.878 1.00 91.12 98 HIS A CA 1
ATOM 705 C C . HIS A 1 98 ? -5.879 4.017 2.894 1.00 91.12 98 HIS A C 1
ATOM 707 O O . HIS A 1 98 ? -5.732 3.052 2.145 1.00 91.12 98 HIS A O 1
ATOM 713 N N . ILE A 1 99 ? -6.867 4.095 3.781 1.00 89.75 99 ILE A N 1
ATOM 714 C CA . ILE A 1 99 ? -7.871 3.045 3.943 1.00 89.75 99 ILE A CA 1
ATOM 715 C C . ILE A 1 99 ? -9.065 3.400 3.063 1.00 89.75 99 ILE A C 1
ATOM 717 O O . ILE A 1 99 ? -9.640 4.478 3.203 1.00 89.75 99 ILE A O 1
ATOM 721 N N . LEU A 1 100 ? -9.420 2.499 2.154 1.00 87.06 100 LEU A N 1
ATOM 722 C CA . LEU A 1 100 ? -10.583 2.635 1.290 1.00 87.06 100 LEU A CA 1
ATOM 723 C C . LEU A 1 100 ? -11.862 2.203 2.039 1.00 87.06 100 LEU A C 1
ATOM 725 O O . LEU A 1 100 ? -11.806 1.345 2.939 1.00 87.06 100 LEU A O 1
ATOM 729 N N . PRO A 1 101 ? -13.020 2.796 1.692 1.00 81.56 101 PRO A N 1
ATOM 730 C CA . PRO A 1 101 ? -14.313 2.358 2.212 1.00 81.56 101 PRO A CA 1
ATOM 731 C C . PRO A 1 101 ? -14.560 0.887 1.871 1.00 81.56 101 PRO A C 1
ATOM 733 O O . PRO A 1 101 ? -14.002 0.360 0.905 1.00 81.56 101 PRO A O 1
ATOM 736 N N . ASP A 1 102 ? -15.368 0.202 2.680 1.00 77.94 102 ASP A N 1
ATOM 737 C CA . ASP A 1 102 ? -15.667 -1.197 2.406 1.00 77.94 102 ASP A CA 1
ATOM 738 C C . ASP A 1 102 ? -16.466 -1.316 1.092 1.00 77.94 102 ASP A C 1
ATOM 740 O O . ASP A 1 102 ? -17.456 -0.602 0.900 1.00 77.94 102 ASP A O 1
ATOM 744 N N . PRO A 1 103 ? -16.081 -2.210 0.164 1.00 68.38 103 PRO A N 1
ATOM 745 C CA . PRO A 1 103 ? -16.799 -2.361 -1.101 1.00 68.38 103 PRO A CA 1
ATOM 746 C C . PRO A 1 103 ? -18.259 -2.804 -0.904 1.00 68.38 103 PRO A C 1
ATOM 748 O O . PRO A 1 103 ? -19.109 -2.529 -1.755 1.00 68.38 103 PRO A O 1
ATOM 751 N N . ARG A 1 104 ? -18.592 -3.450 0.224 1.00 67.56 104 ARG A N 1
ATOM 752 C CA . ARG A 1 104 ? -19.977 -3.820 0.552 1.00 67.56 104 ARG A CA 1
ATOM 753 C C . ARG A 1 104 ? -20.810 -2.606 0.942 1.00 67.56 104 ARG A C 1
ATOM 755 O O . ARG A 1 104 ? -21.978 -2.545 0.571 1.00 67.56 104 ARG A O 1
ATOM 762 N N . GLU A 1 105 ? -20.214 -1.629 1.622 1.00 63.94 105 GLU A N 1
ATOM 763 C CA . GLU A 1 105 ? -20.876 -0.357 1.937 1.00 63.94 105 GLU A CA 1
ATOM 764 C C . GLU A 1 105 ? -21.166 0.443 0.659 1.00 63.94 105 GLU A C 1
ATOM 766 O O . GLU A 1 105 ? -22.233 1.037 0.534 1.00 63.94 105 GLU A O 1
ATOM 771 N N . ALA A 1 106 ? -20.275 0.380 -0.337 1.00 59.97 106 ALA A N 1
ATOM 772 C CA . ALA A 1 106 ? -20.474 1.046 -1.626 1.00 59.97 106 ALA A CA 1
ATOM 773 C C . ALA A 1 106 ? -21.639 0.459 -2.449 1.00 59.97 106 ALA A C 1
ATOM 775 O O . ALA A 1 106 ? -22.249 1.169 -3.244 1.00 59.97 106 ALA A O 1
ATOM 776 N N . THR A 1 107 ? -21.971 -0.821 -2.248 1.00 59.06 107 THR A N 1
ATOM 777 C CA . THR A 1 107 ? -23.033 -1.512 -3.006 1.00 59.06 107 THR A CA 1
ATOM 778 C C . THR A 1 107 ? -24.434 -1.235 -2.443 1.00 59.06 107 THR A C 1
ATOM 780 O O . THR A 1 107 ? -25.415 -1.333 -3.167 1.00 59.06 107 THR A O 1
ATOM 783 N N . LEU A 1 108 ? -24.541 -0.857 -1.165 1.00 56.78 108 LEU A N 1
ATOM 784 C CA . LEU A 1 108 ? -25.814 -0.544 -0.495 1.00 56.78 108 LEU A CA 1
ATOM 785 C C . LEU A 1 108 ? -26.307 0.896 -0.727 1.00 56.78 108 LEU A C 1
ATOM 787 O O . LEU A 1 108 ? -27.398 1.239 -0.279 1.00 56.78 108 LEU A O 1
ATOM 791 N N . ALA A 1 109 ? -25.516 1.734 -1.402 1.00 56.41 109 ALA A N 1
ATOM 792 C CA . ALA A 1 109 ? -25.847 3.130 -1.699 1.00 56.41 109 ALA A CA 1
ATOM 793 C C . ALA A 1 109 ? -26.394 3.356 -3.129 1.00 56.41 109 ALA A C 1
ATOM 795 O O . ALA A 1 109 ? -26.499 4.504 -3.561 1.00 56.41 109 ALA A O 1
ATOM 796 N N . THR A 1 110 ? -26.711 2.287 -3.869 1.00 50.81 110 THR A N 1
ATOM 797 C CA . THR A 1 110 ? -27.380 2.305 -5.187 1.00 50.81 110 THR A CA 1
ATOM 798 C C . THR A 1 110 ? -28.756 1.671 -5.074 1.00 50.81 110 THR A C 1
ATOM 800 O O . THR A 1 110 ? -29.695 2.229 -5.681 1.00 50.81 110 THR A O 1
#

Mean predicted aligned error: 14.33 Å

Foldseek 3Di:
DDDDDDDDDDDDDDDPPPPPPPPVPPVVPQQAQFQEAEPVRHTQDFDSRPDPFPLVVLPRSCVSVVHDSVQKWKAAPVRHTDDRPHDVVSRRYYIYIYGHDDVVVVVVVD

Secondary structure (DSSP, 8-state):
------------------------------PPPPEEEETTSPBP---GGG--SHHHHHHHHHHHHT--GGGEEEEETTS-EE-TTS-GGGGSSEEEEEEPPPHHHHHTT-